Protein AF-A0A3B9LDV6-F1 (afdb_monomer_lite)

Foldseek 3Di:
DQWDWDQDQQKIKGWNQDPDPVSVVDPIDIDIGRGNVVSVVVVVVVVVVCVVPPD

Sequence (55 aa):
MHNKVLVIDDSVIAGSYNFSRSAQFKAENILFIESAPLADAYSAYIDHLKRKYAP

pLDDT: mean 96.52, std 3.91, range [73.44, 98.81]

Radius of gyration: 12.6 Å; chains: 1; bounding box: 35×15×29 Å

Secondary structure (DSSP, 8-state):
----EEEETTEEEEES--SSGGGGGS---EEEEE-HHHHHHHHHHHHHHHHHH--

Structure (mmCIF, N/CA/C/O backbone):
data_AF-A0A3B9LDV6-F1
#
_entry.id   AF-A0A3B9LDV6-F1
#
loop_
_atom_site.group_PDB
_atom_site.id
_atom_site.type_symbol
_atom_site.label_atom_id
_atom_site.label_alt_id
_atom_site.label_comp_id
_atom_site.label_asym_id
_atom_site.label_entity_id
_atom_site.label_seq_id
_atom_site.pdbx_PDB_ins_code
_atom_site.Cartn_x
_atom_site.Cartn_y
_atom_site.Cartn_z
_atom_site.occupancy
_atom_site.B_iso_or_equiv
_atom_site.auth_seq_id
_atom_site.auth_comp_id
_atom_site.auth_asym_id
_atom_site.auth_atom_id
_atom_site.pdbx_PDB_model_num
ATOM 1 N N . MET A 1 1 ? -5.678 7.219 -9.808 1.00 87.44 1 MET A N 1
ATOM 2 C CA . MET A 1 1 ? -5.168 6.501 -8.617 1.00 87.44 1 MET A CA 1
ATOM 3 C C . MET A 1 1 ? -3.672 6.253 -8.787 1.00 87.44 1 MET A C 1
ATOM 5 O O . MET A 1 1 ? -3.311 5.731 -9.830 1.00 87.44 1 MET A O 1
ATOM 9 N N . HIS A 1 2 ? -2.817 6.657 -7.830 1.00 95.44 2 HIS A N 1
ATOM 10 C CA . HIS A 1 2 ? -1.343 6.489 -7.898 1.00 95.44 2 HIS A CA 1
ATOM 11 C C . HIS A 1 2 ? -0.757 5.644 -6.747 1.00 95.44 2 HIS A C 1
ATOM 13 O O . HIS A 1 2 ? 0.413 5.263 -6.794 1.00 95.44 2 HIS A O 1
ATOM 19 N N . ASN A 1 3 ? -1.550 5.336 -5.722 1.00 96.44 3 ASN A N 1
ATOM 20 C CA . ASN A 1 3 ? -1.098 4.551 -4.577 1.00 96.44 3 ASN A CA 1
ATOM 21 C C . ASN A 1 3 ? -0.823 3.107 -5.013 1.00 96.44 3 ASN A C 1
ATOM 23 O O . ASN A 1 3 ? -1.634 2.512 -5.722 1.00 96.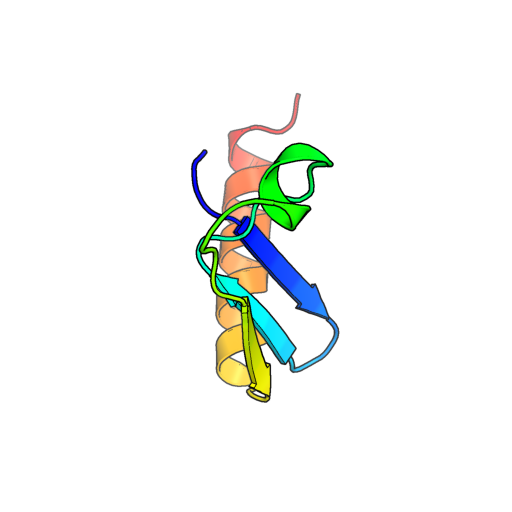44 3 ASN A O 1
ATOM 27 N N . LYS A 1 4 ? 0.315 2.562 -4.583 1.00 97.38 4 LYS A N 1
ATOM 28 C CA . LYS A 1 4 ? 0.719 1.170 -4.806 1.00 97.38 4 LYS A CA 1
ATOM 29 C C . LYS A 1 4 ? 0.875 0.556 -3.427 1.00 97.38 4 LYS A C 1
ATOM 31 O O . LYS A 1 4 ? 1.875 0.788 -2.752 1.00 97.38 4 LYS A O 1
ATOM 36 N N . VAL A 1 5 ? -0.200 -0.068 -2.966 1.00 97.75 5 VAL A N 1
ATOM 37 C CA . VAL A 1 5 ? -0.354 -0.489 -1.575 1.00 97.75 5 VAL A CA 1
ATOM 38 C C . VAL A 1 5 ? -1.026 -1.855 -1.538 1.00 97.75 5 VAL A C 1
ATOM 40 O O . VAL A 1 5 ? -1.962 -2.099 -2.300 1.00 97.75 5 VAL A O 1
ATOM 43 N N . LEU A 1 6 ? -0.556 -2.714 -0.638 1.00 98.19 6 LEU A N 1
ATOM 44 C CA . LEU A 1 6 ? -1.232 -3.923 -0.180 1.00 98.19 6 LEU A CA 1
ATOM 45 C C . LEU A 1 6 ? -1.453 -3.802 1.327 1.00 98.19 6 LEU A C 1
ATOM 47 O O . LEU A 1 6 ? -0.563 -3.346 2.043 1.00 98.19 6 LEU A O 1
ATOM 51 N N . VAL A 1 7 ? -2.616 -4.244 1.790 1.00 98.19 7 VAL A N 1
ATOM 52 C CA . VAL A 1 7 ? -2.890 -4.474 3.211 1.00 98.19 7 VAL A CA 1
ATOM 53 C C . VAL A 1 7 ? -3.082 -5.975 3.384 1.00 98.19 7 VAL A C 1
ATOM 55 O O . VAL A 1 7 ? -3.839 -6.576 2.619 1.00 98.19 7 VAL A O 1
ATOM 58 N N . ILE A 1 8 ? -2.347 -6.579 4.315 1.00 98.19 8 ILE A N 1
ATOM 59 C CA . ILE A 1 8 ? -2.364 -8.018 4.598 1.00 98.19 8 ILE A CA 1
ATOM 60 C C . ILE A 1 8 ? -2.353 -8.169 6.114 1.00 98.19 8 ILE A C 1
ATOM 62 O O . ILE A 1 8 ? -1.349 -7.835 6.743 1.00 98.19 8 ILE A O 1
ATOM 66 N N . ASP A 1 9 ? -3.462 -8.645 6.679 1.00 97.81 9 ASP A N 1
ATOM 67 C CA . ASP A 1 9 ? -3.686 -8.697 8.127 1.00 97.81 9 ASP A CA 1
ATOM 68 C C . ASP A 1 9 ? -3.287 -7.358 8.788 1.00 97.81 9 ASP A C 1
ATOM 70 O O . ASP A 1 9 ? -3.752 -6.300 8.362 1.00 97.81 9 ASP A O 1
ATOM 74 N N . ASP A 1 10 ? -2.368 -7.385 9.754 1.00 98.44 10 ASP A N 1
ATOM 75 C CA . ASP A 1 10 ? -1.880 -6.211 10.490 1.00 98.44 10 ASP A CA 1
ATOM 76 C C . ASP A 1 10 ? -0.694 -5.491 9.811 1.00 98.44 10 ASP A C 1
ATOM 78 O O . ASP A 1 10 ? 0.027 -4.714 10.444 1.00 98.44 10 ASP A O 1
ATOM 82 N N . SER A 1 11 ? 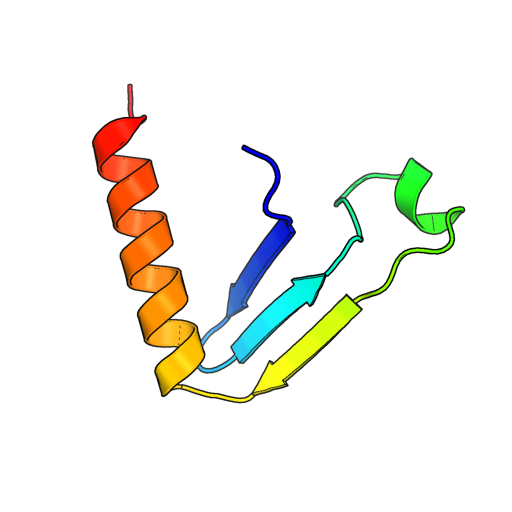-0.437 -5.758 8.528 1.00 98.62 11 SER A N 1
ATOM 83 C CA . SER A 1 11 ? 0.712 -5.222 7.791 1.00 98.62 11 SER A CA 1
ATOM 84 C C . SER A 1 11 ? 0.317 -4.446 6.542 1.00 98.62 11 SER A C 1
ATOM 86 O O . SER A 1 11 ? -0.631 -4.775 5.828 1.00 98.62 11 SER A O 1
ATOM 88 N N . VAL A 1 12 ? 1.119 -3.430 6.229 1.00 98.62 12 VAL A N 1
ATOM 89 C CA . VAL A 1 12 ? 1.004 -2.641 5.002 1.00 98.62 12 VAL A CA 1
ATOM 90 C C . VAL A 1 12 ? 2.292 -2.758 4.202 1.00 98.62 12 VAL A C 1
ATOM 92 O O . VAL A 1 12 ? 3.379 -2.463 4.698 1.00 98.62 12 VAL A O 1
ATOM 95 N N . ILE A 1 13 ? 2.159 -3.143 2.935 1.00 98.50 13 ILE A N 1
ATOM 96 C CA . ILE A 1 13 ? 3.244 -3.076 1.958 1.00 98.50 13 ILE A CA 1
ATOM 97 C C . ILE A 1 13 ? 2.971 -1.883 1.055 1.00 98.50 13 ILE A C 1
ATOM 99 O O . ILE A 1 13 ? 1.938 -1.828 0.387 1.00 98.50 13 ILE A O 1
ATOM 103 N N . ALA A 1 14 ? 3.888 -0.923 1.021 1.00 98.12 14 ALA A N 1
ATOM 104 C CA . ALA A 1 14 ? 3.734 0.293 0.232 1.00 98.12 14 ALA A CA 1
ATOM 105 C C . ALA A 1 14 ? 5.066 0.741 -0.370 1.00 98.12 14 ALA A C 1
ATOM 107 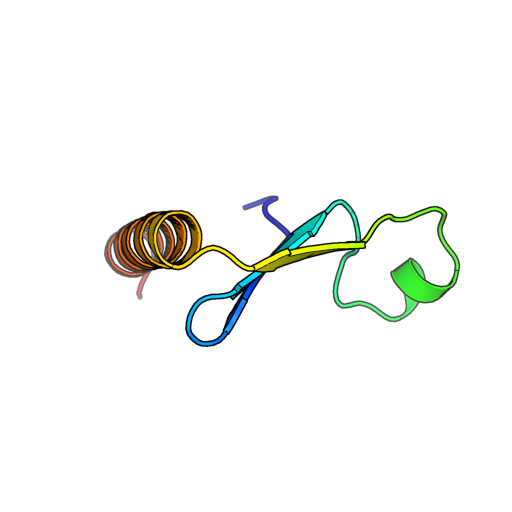O O . ALA A 1 14 ? 6.140 0.349 0.080 1.00 98.12 14 ALA A O 1
ATOM 108 N N . GLY A 1 15 ? 5.007 1.590 -1.391 1.00 97.06 15 GLY A N 1
ATOM 109 C CA . GLY A 1 15 ? 6.207 2.178 -1.969 1.00 97.06 15 GLY A CA 1
ATOM 110 C C . GLY A 1 15 ? 5.987 2.712 -3.372 1.00 97.06 15 GLY A C 1
ATOM 111 O O . GLY A 1 15 ? 4.871 3.053 -3.775 1.00 97.06 15 GLY A O 1
ATOM 112 N N . SER A 1 16 ? 7.083 2.794 -4.120 1.00 97.69 16 SER A N 1
ATOM 113 C CA . SER A 1 16 ? 7.066 3.255 -5.507 1.00 97.69 16 SER A CA 1
ATOM 114 C C . SER A 1 16 ? 6.872 2.101 -6.506 1.00 97.69 16 SER A C 1
ATOM 116 O O . SER A 1 16 ? 6.420 2.332 -7.630 1.00 97.69 16 SER A O 1
ATOM 118 N N . TYR A 1 17 ? 7.090 0.853 -6.069 1.00 97.56 17 TYR A N 1
ATOM 119 C CA . TYR A 1 17 ? 6.977 -0.348 -6.897 1.00 97.56 17 TYR A CA 1
ATOM 120 C C . TYR A 1 17 ? 5.560 -0.576 -7.442 1.00 97.56 17 TYR A C 1
ATOM 122 O O . TYR A 1 17 ? 4.598 -0.773 -6.702 1.00 97.56 17 TYR A O 1
ATOM 130 N N . ASN A 1 18 ? 5.432 -0.593 -8.770 1.00 96.50 18 ASN A N 1
ATOM 131 C CA . ASN A 1 18 ? 4.207 -1.004 -9.459 1.00 96.50 18 ASN A CA 1
ATOM 132 C C . ASN A 1 18 ? 4.168 -2.529 -9.618 1.00 96.50 18 ASN A C 1
ATOM 134 O O . ASN A 1 18 ? 5.186 -3.117 -9.967 1.00 96.50 18 ASN A O 1
ATOM 138 N N . PHE A 1 19 ? 2.999 -3.171 -9.499 1.00 94.06 19 PHE A N 1
ATOM 139 C CA . PHE A 1 19 ? 2.838 -4.613 -9.768 1.00 94.06 19 PHE A CA 1
ATOM 140 C C . PHE A 1 19 ? 2.863 -4.917 -11.272 1.00 94.06 19 PHE A C 1
ATOM 142 O O . PHE A 1 19 ? 1.865 -5.289 -11.884 1.00 94.06 19 PHE A O 1
ATOM 149 N N . SER A 1 20 ? 4.020 -4.701 -11.891 1.00 94.94 20 SER A N 1
ATOM 150 C CA . SER A 1 20 ? 4.236 -4.871 -13.320 1.00 94.94 20 SER A CA 1
ATOM 151 C C . SER A 1 20 ? 5.609 -5.461 -13.605 1.00 94.94 20 SER A C 1
ATOM 153 O O . SER A 1 20 ? 6.559 -5.303 -12.838 1.00 94.94 20 SER A O 1
ATOM 155 N N . ARG A 1 21 ? 5.737 -6.101 -14.771 1.00 95.31 21 ARG A N 1
ATOM 156 C CA . ARG A 1 21 ? 7.012 -6.665 -15.231 1.00 95.31 21 ARG A CA 1
ATOM 157 C C . ARG A 1 21 ? 8.113 -5.606 -15.336 1.00 95.31 21 ARG A C 1
ATOM 159 O O . ARG A 1 21 ? 9.261 -5.893 -15.033 1.00 95.31 21 ARG A O 1
ATOM 166 N N . SER A 1 22 ? 7.776 -4.379 -15.740 1.00 93.88 22 SER A N 1
ATOM 167 C CA . SER A 1 22 ? 8.769 -3.309 -15.900 1.00 93.88 22 SER A CA 1
ATOM 168 C C . SER A 1 22 ? 9.371 -2.829 -14.580 1.00 93.88 22 SER A C 1
ATOM 170 O O . SER A 1 22 ? 10.503 -2.359 -14.581 1.00 93.88 22 SER A O 1
ATOM 172 N N . ALA A 1 23 ? 8.632 -2.919 -13.468 1.00 92.81 23 ALA A N 1
ATOM 173 C CA . ALA A 1 23 ? 9.113 -2.443 -12.171 1.00 92.81 23 ALA A CA 1
ATOM 174 C C . ALA A 1 23 ? 10.285 -3.285 -11.642 1.00 92.81 23 ALA A C 1
ATOM 176 O O . ALA A 1 23 ? 11.144 -2.752 -10.952 1.00 92.81 23 ALA A O 1
ATOM 177 N N . GLN A 1 24 ? 10.381 -4.556 -12.054 1.00 91.38 24 GLN A N 1
ATOM 178 C CA . GLN A 1 24 ? 11.493 -5.454 -11.712 1.00 91.38 24 GLN A CA 1
ATOM 179 C C . GLN A 1 24 ? 12.858 -4.951 -12.208 1.00 91.38 24 GLN A C 1
ATOM 181 O O . GLN A 1 24 ? 13.889 -5.375 -11.699 1.00 91.38 24 GLN A O 1
ATOM 186 N N . PHE A 1 25 ? 12.869 -4.053 -13.197 1.00 96.00 25 PHE A N 1
ATOM 187 C CA . PHE A 1 25 ? 14.083 -3.505 -13.807 1.00 96.00 25 PHE A CA 1
ATOM 188 C C . PHE A 1 25 ? 14.263 -2.006 -13.522 1.00 96.00 25 PHE A C 1
ATOM 190 O O . PHE A 1 25 ? 15.055 -1.342 -14.189 1.00 96.00 25 PHE A O 1
ATOM 197 N N . LYS A 1 26 ? 13.508 -1.449 -12.568 1.00 95.06 26 LYS A N 1
ATOM 198 C CA . LYS A 1 26 ? 13.581 -0.040 -12.168 1.00 95.06 26 LYS A CA 1
ATOM 199 C C . LYS A 1 26 ? 14.054 0.083 -10.724 1.00 95.06 26 LYS A C 1
ATOM 201 O O . LYS A 1 26 ? 13.869 -0.824 -9.919 1.00 95.06 26 LYS A O 1
ATOM 206 N N . ALA A 1 27 ? 14.638 1.234 -10.400 1.00 96.50 27 ALA A N 1
ATOM 207 C CA . ALA A 1 27 ? 14.984 1.599 -9.032 1.00 96.50 27 ALA A CA 1
ATOM 208 C C . ALA A 1 27 ? 13.712 1.986 -8.264 1.00 96.50 27 ALA A C 1
ATOM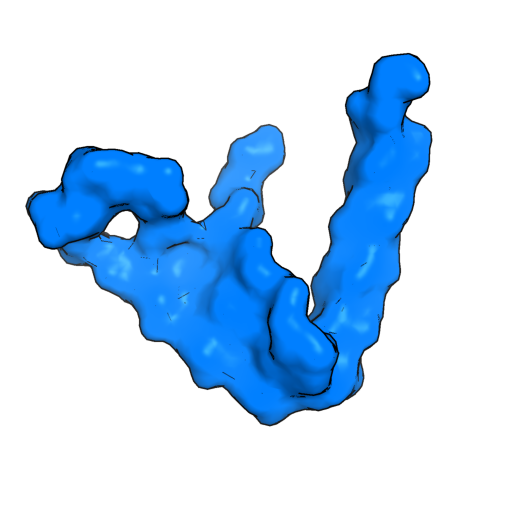 210 O O . ALA A 1 27 ? 13.382 3.161 -8.120 1.00 96.50 27 ALA A O 1
ATOM 211 N N . GLU A 1 28 ? 12.967 0.974 -7.837 1.00 97.25 28 GLU A N 1
ATOM 212 C CA . GLU A 1 28 ? 11.729 1.114 -7.083 1.00 97.25 28 GLU A CA 1
ATOM 213 C C . GLU A 1 28 ? 11.910 0.545 -5.677 1.00 97.25 28 GLU A C 1
ATOM 215 O O . GLU A 1 28 ? 12.577 -0.472 -5.492 1.00 97.25 28 GLU A O 1
ATOM 220 N N . ASN A 1 29 ? 11.270 1.170 -4.692 1.00 96.62 29 ASN A N 1
ATOM 221 C CA . ASN A 1 29 ? 11.338 0.738 -3.302 1.00 96.62 29 ASN A CA 1
ATOM 222 C C . ASN A 1 29 ? 10.038 0.059 -2.869 1.00 96.62 29 ASN A C 1
ATOM 224 O O . ASN A 1 29 ? 8.941 0.449 -3.290 1.00 96.62 29 ASN A O 1
ATOM 228 N N . ILE A 1 30 ? 10.183 -0.915 -1.971 1.00 97.69 30 ILE A N 1
ATOM 229 C CA . ILE A 1 30 ? 9.096 -1.583 -1.256 1.00 97.69 30 ILE A CA 1
ATOM 230 C C . ILE A 1 30 ? 9.395 -1.471 0.237 1.00 97.69 30 ILE A C 1
ATOM 232 O O . ILE A 1 30 ? 10.491 -1.812 0.678 1.00 97.69 30 ILE A O 1
ATOM 236 N N . LEU A 1 31 ? 8.423 -0.992 1.003 1.00 98.12 31 LEU A N 1
ATOM 237 C CA . LEU A 1 31 ? 8.457 -0.954 2.458 1.00 98.12 31 LEU A CA 1
ATOM 238 C C . LEU A 1 31 ? 7.444 -1.956 2.997 1.00 98.12 31 LEU A C 1
ATOM 240 O O . LEU A 1 31 ? 6.291 -1.955 2.566 1.00 98.12 31 LEU A O 1
ATOM 244 N N . PHE A 1 32 ? 7.884 -2.771 3.950 1.00 98.44 32 PHE A N 1
ATOM 245 C CA . PHE A 1 32 ? 7.036 -3.643 4.752 1.00 98.44 32 PHE A CA 1
ATOM 246 C C . PHE A 1 32 ? 6.870 -2.983 6.115 1.00 98.44 32 PHE A C 1
ATOM 248 O O . PHE A 1 32 ? 7.862 -2.701 6.787 1.00 98.44 32 PHE A O 1
ATOM 255 N N . ILE A 1 33 ? 5.632 -2.675 6.485 1.00 98.56 33 ILE A N 1
ATOM 256 C CA . ILE A 1 33 ? 5.316 -1.969 7.723 1.00 98.56 33 ILE A CA 1
ATOM 257 C C . ILE A 1 33 ? 4.346 -2.835 8.521 1.00 98.56 33 ILE A C 1
ATOM 259 O O . ILE A 1 33 ? 3.173 -2.938 8.169 1.00 98.56 33 ILE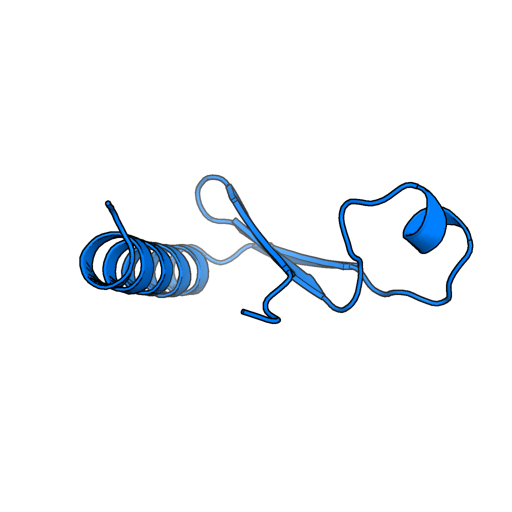 A O 1
ATOM 263 N N . GLU A 1 34 ? 4.844 -3.443 9.594 1.00 98.62 34 GLU A N 1
ATOM 264 C CA . GLU A 1 34 ? 4.051 -4.224 10.548 1.00 98.62 34 GLU A CA 1
ATOM 265 C C . GLU A 1 34 ? 3.416 -3.269 11.567 1.00 98.62 34 GLU A C 1
ATOM 267 O O . GLU A 1 34 ? 4.088 -2.734 12.452 1.00 98.62 34 GLU A O 1
ATOM 272 N N . SER A 1 35 ? 2.129 -2.965 11.397 1.00 98.62 35 SER A N 1
ATOM 273 C CA . SER A 1 35 ? 1.408 -2.021 12.249 1.00 98.62 35 SER A CA 1
ATOM 274 C C . SER A 1 35 ? -0.101 -2.156 12.047 1.00 98.62 35 SER A C 1
ATOM 276 O O . SER A 1 35 ? -0.655 -1.587 11.103 1.00 98.62 35 SER A O 1
ATOM 278 N N . ALA A 1 36 ? -0.775 -2.834 12.983 1.00 98.69 36 ALA A N 1
ATOM 279 C CA . ALA A 1 36 ? -2.232 -2.988 12.965 1.00 98.69 36 ALA A CA 1
ATOM 280 C C . ALA A 1 36 ? -2.978 -1.641 12.830 1.00 98.69 36 ALA A C 1
ATOM 282 O O . ALA A 1 36 ? -3.809 -1.513 11.931 1.00 98.69 36 ALA A O 1
ATOM 283 N N . PRO A 1 37 ? -2.624 -0.568 13.580 1.00 98.75 37 PRO A N 1
ATOM 284 C CA . PRO A 1 37 ? -3.301 0.722 13.422 1.00 98.75 37 PRO A CA 1
ATOM 285 C C . PRO A 1 37 ? -3.160 1.327 12.018 1.00 98.75 37 PRO A C 1
ATOM 287 O O . PRO A 1 37 ? -4.064 2.010 11.534 1.00 98.75 37 PRO A O 1
ATOM 290 N N . LEU A 1 38 ? -2.023 1.103 11.349 1.00 98.62 38 LEU A N 1
ATOM 291 C CA . LEU A 1 38 ? -1.809 1.589 9.987 1.00 98.62 38 LEU A CA 1
ATOM 292 C C . LEU A 1 38 ? -2.583 0.746 8.965 1.00 98.62 38 LEU A C 1
ATOM 294 O O . LEU A 1 38 ? -3.145 1.305 8.020 1.00 98.62 38 LEU A O 1
ATOM 298 N N . ALA A 1 39 ? -2.626 -0.574 9.158 1.00 98.81 39 ALA A N 1
ATOM 299 C CA . ALA A 1 39 ? -3.401 -1.494 8.331 1.00 98.81 39 ALA A CA 1
ATOM 300 C C . ALA A 1 39 ? -4.903 -1.170 8.383 1.00 98.81 39 ALA A C 1
ATOM 302 O O . ALA A 1 39 ? -5.543 -1.062 7.331 1.00 98.81 39 ALA A O 1
ATOM 303 N N . ASP A 1 40 ? -5.439 -0.886 9.571 1.00 98.75 40 ASP A N 1
ATOM 304 C CA . ASP A 1 40 ? -6.824 -0.440 9.759 1.00 98.75 40 ASP A CA 1
ATOM 305 C C . ASP A 1 40 ? -7.108 0.869 9.009 1.00 98.75 40 ASP A C 1
ATOM 307 O O . ASP A 1 40 ? -8.100 0.989 8.280 1.00 98.75 40 ASP A O 1
ATOM 311 N N . ALA A 1 41 ? -6.206 1.851 9.127 1.00 98.69 41 ALA A N 1
ATOM 312 C CA . ALA A 1 41 ? -6.347 3.136 8.449 1.00 98.69 41 ALA A CA 1
ATOM 313 C C . ALA A 1 41 ? -6.359 2.989 6.915 1.00 98.69 41 ALA A C 1
ATOM 315 O O . ALA A 1 41 ? -7.190 3.600 6.233 1.00 98.69 41 ALA A O 1
ATOM 316 N N . TYR A 1 42 ? -5.472 2.159 6.356 1.00 98.50 42 TYR A N 1
ATOM 317 C CA . TYR A 1 42 ? -5.453 1.891 4.917 1.00 98.50 42 TYR A CA 1
ATOM 318 C C . TYR A 1 42 ? -6.672 1.092 4.450 1.00 98.50 42 TYR A C 1
ATOM 320 O O . TYR A 1 42 ? -7.202 1.390 3.376 1.00 98.50 42 TYR A O 1
ATOM 328 N N . SER A 1 43 ? -7.157 0.138 5.245 1.00 98.38 43 SER A N 1
ATOM 329 C CA . SER A 1 43 ? -8.376 -0.621 4.940 1.00 98.38 43 SER A CA 1
ATOM 330 C C . SER A 1 43 ? -9.592 0.300 4.837 1.00 98.38 43 SER A C 1
ATOM 332 O O . SER A 1 43 ? -10.296 0.290 3.823 1.00 98.38 43 SER A O 1
ATOM 334 N N . ALA A 1 44 ? -9.775 1.198 5.811 1.00 98.56 44 ALA A N 1
ATOM 335 C CA . ALA A 1 44 ? -10.847 2.192 5.785 1.00 98.56 44 ALA A CA 1
ATOM 336 C C . ALA A 1 44 ? -10.754 3.131 4.564 1.00 98.56 44 ALA A C 1
ATOM 338 O O . ALA A 1 44 ? -11.768 3.455 3.933 1.00 98.56 44 ALA A O 1
ATOM 339 N N . TYR A 1 45 ? -9.538 3.549 4.194 1.00 98.12 45 TYR A N 1
ATOM 340 C CA . TYR A 1 45 ? -9.295 4.345 2.988 1.00 98.12 45 TYR A CA 1
ATOM 341 C C . TYR A 1 45 ? -9.670 3.586 1.705 1.00 98.12 45 TYR A C 1
ATOM 343 O O . TYR A 1 45 ? -10.353 4.138 0.837 1.00 98.12 45 TYR A O 1
ATOM 351 N N . ILE A 1 46 ? -9.279 2.315 1.584 1.00 97.44 46 ILE A N 1
ATOM 352 C CA . ILE A 1 46 ? -9.615 1.469 0.432 1.00 97.44 46 ILE A CA 1
ATOM 353 C C . ILE A 1 46 ? -11.133 1.267 0.333 1.00 97.44 46 ILE A C 1
ATOM 355 O O . ILE A 1 46 ? -11.691 1.388 -0.758 1.00 97.44 46 ILE A O 1
ATOM 359 N N . ASP A 1 47 ? -11.831 1.051 1.448 1.00 97.88 47 ASP A N 1
ATOM 360 C CA . ASP A 1 47 ? -13.293 0.940 1.457 1.00 97.88 47 ASP A CA 1
ATOM 361 C C . ASP A 1 47 ? -13.999 2.250 1.086 1.00 97.88 47 ASP A C 1
ATOM 363 O O . ASP A 1 47 ? -15.042 2.236 0.423 1.00 97.88 47 ASP A O 1
ATOM 367 N N . HIS A 1 48 ? -13.437 3.406 1.448 1.00 97.75 48 HIS A N 1
ATOM 368 C CA . HIS A 1 48 ? -13.909 4.691 0.931 1.00 97.75 48 HIS A CA 1
ATOM 369 C C . HIS A 1 48 ? -13.773 4.771 -0.599 1.00 97.75 48 HIS A C 1
ATOM 371 O O . HIS A 1 48 ? -14.735 5.140 -1.276 1.00 97.75 48 HIS A O 1
ATOM 377 N N . LEU A 1 49 ? -12.619 4.388 -1.156 1.00 97.25 49 LEU A N 1
ATOM 378 C CA . LEU A 1 49 ? -12.409 4.377 -2.606 1.00 97.25 49 LEU A CA 1
ATOM 379 C C . LEU A 1 49 ? -13.358 3.412 -3.319 1.00 97.25 49 LEU A C 1
ATOM 381 O O . LEU A 1 49 ? -13.943 3.786 -4.333 1.00 97.25 49 LEU A O 1
ATOM 385 N N . LYS A 1 50 ? -13.548 2.203 -2.775 1.00 96.88 50 LYS A N 1
ATOM 386 C CA . LYS A 1 50 ? -14.498 1.217 -3.305 1.00 96.88 50 LYS A CA 1
ATOM 387 C C . LYS A 1 50 ? -15.904 1.797 -3.356 1.00 96.88 50 LYS A C 1
ATOM 389 O O . LYS A 1 50 ? -16.522 1.749 -4.404 1.00 96.88 50 LYS A O 1
ATOM 394 N N . ARG A 1 51 ? -16.390 2.430 -2.284 1.00 97.75 51 ARG A N 1
ATOM 395 C CA . ARG A 1 51 ? -17.717 3.076 -2.295 1.00 97.75 51 ARG A CA 1
ATOM 396 C C . ARG A 1 51 ? -17.832 4.207 -3.316 1.00 97.75 51 ARG A C 1
ATOM 398 O O . ARG A 1 51 ? -18.901 4.403 -3.875 1.00 97.75 51 ARG A O 1
ATOM 405 N N . LYS A 1 52 ? -16.755 4.962 -3.538 1.00 97.31 52 LYS A N 1
ATOM 406 C CA . LYS A 1 52 ? -16.754 6.109 -4.454 1.00 97.31 52 LYS A CA 1
ATOM 407 C C . LYS A 1 52 ? -16.697 5.709 -5.931 1.00 97.31 52 LYS A C 1
ATOM 409 O O . LYS A 1 52 ? -17.226 6.439 -6.764 1.00 97.31 52 LYS A O 1
ATOM 414 N N . TYR A 1 53 ? -16.005 4.617 -6.248 1.00 96.38 53 TYR A N 1
ATOM 415 C CA . TYR A 1 53 ? -15.670 4.234 -7.624 1.00 96.38 53 TYR A CA 1
ATOM 416 C C . TYR A 1 53 ? -16.168 2.840 -8.026 1.00 96.38 53 TYR A C 1
ATOM 418 O O . TYR A 1 53 ? -15.859 2.400 -9.132 1.00 96.38 53 TYR A O 1
ATOM 426 N N . ALA A 1 54 ? -16.892 2.130 -7.155 1.00 88.69 54 ALA A N 1
ATOM 427 C CA . ALA A 1 54 ? -17.584 0.908 -7.547 1.00 88.69 54 ALA A CA 1
ATOM 428 C C . ALA A 1 54 ? -18.598 1.222 -8.664 1.00 88.69 54 ALA A C 1
ATOM 430 O O . ALA A 1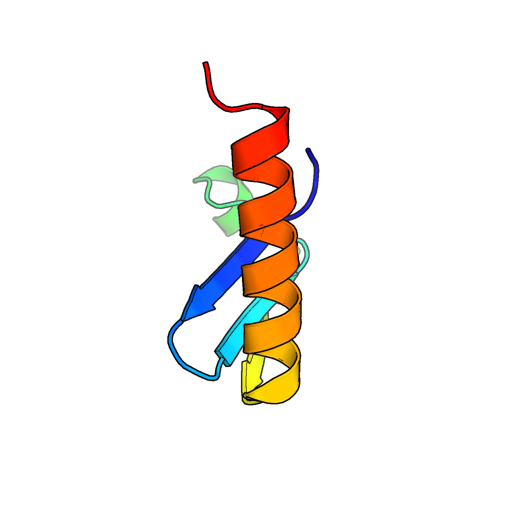 54 ? -19.227 2.283 -8.608 1.00 88.69 54 ALA A O 1
ATOM 431 N N . PRO A 1 55 ? -18.711 0.344 -9.677 1.00 73.44 55 PRO A N 1
ATOM 432 C CA . PRO A 1 55 ? -19.710 0.474 -10.732 1.00 73.44 55 PRO A CA 1
ATOM 433 C C . PRO A 1 55 ? -21.140 0.350 -10.199 1.00 73.44 55 PRO A C 1
ATOM 435 O O . PRO A 1 55 ? -21.344 -0.371 -9.193 1.00 73.44 55 PRO A O 1
#